Protein AF-A0A9E3MDW8-F1 (afdb_monomer)

Solvent-accessible surface area (backbone atoms only — not comparable to full-atom values): 8428 Å² total; per-residue (Å²): 136,90,84,88,84,80,91,78,89,76,86,85,79,84,83,86,77,74,83,77,72,79,84,74,78,89,75,88,66,97,65,83,72,80,70,81,47,73,42,76,69,58,91,88,53,79,83,81,76,75,51,63,42,99,88,71,46,83,45,76,89,56,77,42,64,51,92,64,84,76,84,48,74,66,58,49,51,51,50,52,50,54,53,51,52,51,51,49,36,50,75,70,58,76,53,53,67,69,59,51,53,53,51,50,52,51,52,55,50,46,69,68,45,49,64,60,56,53,52,56,62,73,76,107

Structure (mmCIF, N/CA/C/O backbone):
data_AF-A0A9E3MDW8-F1
#
_entry.id   AF-A0A9E3MDW8-F1
#
loop_
_atom_site.group_PDB
_atom_site.id
_atom_site.type_symbol
_atom_site.label_atom_id
_atom_site.label_alt_id
_atom_site.label_comp_id
_atom_site.label_asym_id
_atom_site.label_entity_id
_atom_site.label_seq_id
_atom_site.pdbx_PDB_ins_code
_atom_site.Cartn_x
_atom_site.Cartn_y
_atom_site.Cartn_z
_atom_site.occupancy
_atom_site.B_iso_or_equiv
_atom_site.auth_seq_id
_atom_site.auth_comp_id
_atom_site.auth_asym_id
_atom_site.auth_atom_id
_atom_site.pdbx_PDB_model_num
ATOM 1 N N . MET A 1 1 ? -27.485 33.682 40.763 1.00 37.66 1 MET A N 1
ATOM 2 C CA . MET A 1 1 ? -27.932 34.968 40.183 1.00 37.66 1 MET A CA 1
ATOM 3 C C . MET A 1 1 ? -27.678 34.932 38.689 1.00 37.66 1 MET A C 1
ATOM 5 O O . MET A 1 1 ? -26.649 34.433 38.262 1.00 37.66 1 MET A O 1
ATOM 9 N N . ARG A 1 2 ? -28.689 35.336 37.922 1.00 44.00 2 ARG A N 1
ATOM 10 C CA . ARG A 1 2 ? -28.784 35.230 36.465 1.00 44.00 2 ARG A CA 1
ATOM 11 C C . ARG A 1 2 ? -27.918 36.300 35.801 1.00 44.00 2 ARG A C 1
ATOM 13 O O . ARG A 1 2 ? -27.959 37.446 36.236 1.00 44.00 2 ARG A O 1
ATOM 20 N N . SER A 1 3 ? -27.274 35.976 34.686 1.00 41.16 3 SER A N 1
ATOM 21 C CA . SER A 1 3 ? -27.204 36.919 33.567 1.00 41.16 3 SER A CA 1
ATOM 22 C C . SER A 1 3 ? -26.976 36.193 32.252 1.00 41.16 3 SER A C 1
ATOM 24 O O . SER A 1 3 ? -25.974 35.524 32.034 1.00 41.16 3 SER A O 1
ATOM 26 N N . ALA A 1 4 ? -27.987 36.332 31.403 1.00 47.31 4 ALA A N 1
ATOM 27 C CA . ALA A 1 4 ? -28.033 35.921 30.020 1.00 47.31 4 ALA A CA 1
ATOM 28 C C . ALA A 1 4 ? -27.374 36.977 29.126 1.00 47.31 4 ALA A C 1
ATOM 30 O O . ALA A 1 4 ? -27.507 38.172 29.387 1.00 47.31 4 ALA A O 1
ATOM 31 N N . ARG A 1 5 ? -26.792 36.551 28.005 1.00 51.31 5 ARG A N 1
ATOM 32 C CA . ARG A 1 5 ? -26.776 37.318 26.748 1.00 51.31 5 ARG A CA 1
ATOM 33 C C . ARG A 1 5 ? -26.437 36.346 25.617 1.00 51.31 5 ARG A C 1
ATOM 35 O O . ARG A 1 5 ? -25.353 35.796 25.587 1.00 51.31 5 ARG A O 1
ATOM 42 N N . ARG A 1 6 ? -27.463 35.854 24.926 1.00 51.03 6 ARG A N 1
ATOM 43 C CA . ARG A 1 6 ? -28.088 36.402 23.706 1.00 51.03 6 ARG A CA 1
ATOM 44 C C . ARG A 1 6 ? -27.531 35.692 22.473 1.00 51.03 6 ARG A C 1
ATOM 46 O O . ARG A 1 6 ? -26.423 35.945 22.026 1.00 51.03 6 ARG A O 1
ATOM 53 N N . LEU A 1 7 ? -28.383 34.793 21.989 1.00 49.12 7 LEU A N 1
ATOM 54 C CA . LEU A 1 7 ? -28.495 34.290 20.630 1.00 49.12 7 LEU A CA 1
ATOM 55 C C . LEU A 1 7 ? -28.168 35.384 19.597 1.00 49.12 7 LEU A C 1
ATOM 57 O O . LEU A 1 7 ? -28.818 36.427 19.591 1.00 49.12 7 LEU A O 1
ATOM 61 N N . THR A 1 8 ? -27.253 35.089 18.680 1.00 52.44 8 THR A N 1
ATOM 62 C CA . THR A 1 8 ? -27.260 35.660 17.328 1.00 52.44 8 THR A CA 1
ATOM 63 C C . THR A 1 8 ? -26.799 34.574 16.372 1.00 52.44 8 THR A C 1
ATOM 65 O O . THR A 1 8 ? -25.614 34.376 16.131 1.00 52.44 8 THR A O 1
ATOM 68 N N . VAL A 1 9 ? -27.789 33.832 15.879 1.00 49.47 9 VAL A N 1
ATOM 69 C CA . VAL A 1 9 ? -27.735 33.158 14.587 1.00 49.47 9 VAL A CA 1
ATOM 70 C C . VAL A 1 9 ? -27.725 34.269 13.542 1.00 49.47 9 VAL A C 1
ATOM 72 O O . VAL A 1 9 ? -28.688 35.028 13.454 1.00 49.47 9 VAL A O 1
ATOM 75 N N . LEU A 1 10 ? -26.645 34.385 12.778 1.00 51.25 10 LEU A N 1
ATOM 76 C CA . LEU A 1 10 ? -26.637 35.151 11.538 1.00 51.25 10 LEU A CA 1
ATOM 77 C C . LEU A 1 10 ? -26.140 34.212 10.446 1.00 51.25 10 LEU A C 1
ATOM 79 O O . LEU A 1 10 ? -24.954 33.907 10.349 1.00 51.25 10 LEU A O 1
ATOM 83 N N . GLY A 1 11 ? -27.098 33.690 9.685 1.00 51.31 11 GLY A N 1
ATOM 84 C CA . GLY A 1 11 ? -26.817 32.987 8.450 1.00 51.31 11 GLY A CA 1
ATOM 85 C C . GLY A 1 11 ? -26.215 33.958 7.445 1.00 51.31 11 GLY A C 1
ATOM 86 O O . GLY A 1 11 ? -26.752 35.041 7.224 1.00 51.31 11 GLY A O 1
ATOM 87 N N . LEU A 1 12 ? -25.115 33.543 6.828 1.00 47.19 12 LEU A N 1
ATOM 88 C CA . LEU A 1 12 ? -24.630 34.136 5.595 1.00 47.19 12 LEU A CA 1
ATOM 89 C C . LEU A 1 12 ? -24.759 33.073 4.504 1.00 47.19 12 LEU A C 1
ATOM 91 O O . LEU A 1 12 ? -23.867 32.264 4.268 1.00 47.19 12 LEU A O 1
ATOM 95 N N . LEU A 1 13 ? -25.949 33.045 3.910 1.00 49.94 13 LEU A N 1
ATOM 96 C CA . LEU A 1 13 ? -26.218 32.419 2.624 1.00 49.94 13 LEU A CA 1
ATOM 97 C C . LEU A 1 13 ? -25.745 33.371 1.516 1.00 49.94 13 LEU A C 1
ATOM 99 O O . LEU A 1 13 ? -25.998 34.570 1.588 1.00 49.94 13 LEU A O 1
ATOM 103 N N . ALA A 1 14 ? -25.156 32.768 0.481 1.00 54.09 14 ALA A N 1
ATOM 104 C CA . ALA A 1 14 ? -24.880 33.300 -0.855 1.00 54.09 14 ALA A CA 1
ATOM 105 C C . ALA A 1 14 ? -23.666 34.230 -1.032 1.00 54.09 14 ALA A C 1
ATOM 107 O O . ALA A 1 14 ? -23.766 35.431 -0.828 1.00 54.09 14 ALA A O 1
ATOM 108 N N . VAL A 1 15 ?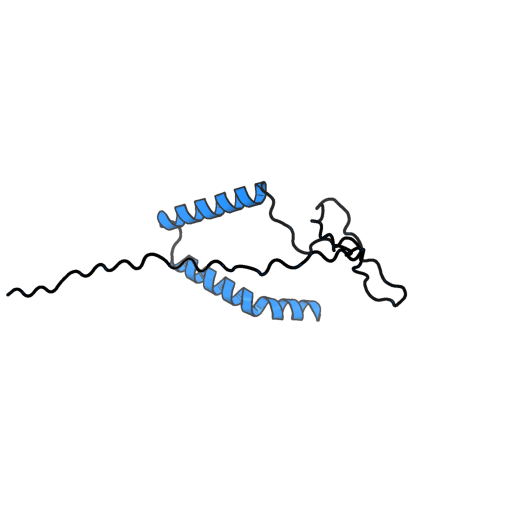 -22.589 33.675 -1.609 1.00 55.84 15 VAL A N 1
ATOM 109 C CA . VAL A 1 15 ? -22.096 34.109 -2.933 1.00 55.84 15 VAL A CA 1
ATOM 110 C C . VAL A 1 15 ? -21.574 32.872 -3.679 1.00 55.84 15 VAL A C 1
ATOM 112 O O . VAL A 1 15 ? -20.460 32.410 -3.451 1.00 55.84 15 VAL A O 1
ATOM 115 N N . LEU A 1 16 ? -22.394 32.315 -4.573 1.00 54.56 16 LEU A N 1
ATOM 116 C CA . LEU A 1 16 ? -21.922 31.442 -5.650 1.00 54.56 16 LEU A CA 1
ATOM 117 C C . LEU A 1 16 ? -21.210 32.343 -6.667 1.00 54.56 16 LEU A C 1
ATOM 119 O O . LEU A 1 16 ? -21.841 32.892 -7.567 1.00 54.56 16 LEU A O 1
ATOM 123 N N . ALA A 1 17 ? -19.906 32.546 -6.489 1.00 54.28 17 ALA A N 1
ATOM 124 C CA . ALA A 1 17 ? -19.065 33.134 -7.521 1.00 54.28 17 ALA A CA 1
ATOM 125 C C . ALA A 1 17 ? -18.869 32.073 -8.611 1.00 54.28 17 ALA A C 1
ATOM 127 O O . ALA A 1 17 ? -18.025 31.187 -8.498 1.00 54.28 17 ALA A O 1
ATOM 128 N N . GLY A 1 18 ? -19.718 32.124 -9.637 1.00 43.91 18 GLY A N 1
ATOM 129 C CA . GLY A 1 18 ? -19.515 31.362 -10.859 1.00 43.91 18 GLY A CA 1
ATOM 130 C C . GLY A 1 18 ? -18.216 31.812 -11.519 1.00 43.91 18 GLY A C 1
ATOM 131 O O . GLY A 1 18 ? -18.065 32.981 -11.869 1.00 43.91 18 GLY A O 1
ATOM 132 N N . CYS A 1 19 ? -17.278 30.885 -11.697 1.00 51.16 19 CYS A N 1
ATOM 133 C CA . CYS A 1 19 ? -16.163 31.058 -12.615 1.00 51.16 19 CYS A CA 1
ATOM 134 C C . CYS A 1 19 ? -16.737 31.124 -14.036 1.00 51.16 19 CYS A C 1
ATOM 136 O O . CYS A 1 19 ? -16.931 30.094 -14.677 1.00 51.16 19 CYS A O 1
ATOM 138 N N . THR A 1 20 ? -17.059 32.319 -14.530 1.00 62.22 20 THR A N 1
ATOM 139 C CA . THR A 1 20 ? -17.366 32.501 -15.950 1.00 62.22 20 THR A CA 1
ATOM 140 C C . THR A 1 20 ? -16.055 32.410 -16.720 1.00 62.22 20 THR A C 1
ATOM 142 O O . THR A 1 20 ? -15.280 33.366 -16.771 1.00 62.22 20 THR A O 1
ATOM 145 N N . THR A 1 21 ? -15.772 31.238 -17.277 1.00 63.12 21 THR A N 1
ATOM 146 C CA . THR A 1 21 ? -14.711 31.052 -18.268 1.00 63.12 21 THR A CA 1
ATOM 147 C C . THR A 1 21 ? -15.034 31.939 -19.475 1.00 63.12 21 THR A C 1
ATOM 149 O O . THR A 1 21 ? -16.172 31.890 -19.951 1.00 63.12 21 THR A O 1
ATOM 152 N N . PRO A 1 22 ? -14.106 32.764 -19.993 1.00 54.31 22 PRO A N 1
ATOM 153 C CA . PRO A 1 22 ? -14.343 33.421 -21.268 1.00 54.31 22 PRO A CA 1
ATOM 154 C C . PRO A 1 22 ? -14.508 32.340 -22.341 1.00 54.31 22 PRO A C 1
ATOM 156 O O . PRO A 1 22 ? -13.661 31.457 -22.479 1.00 54.31 22 PRO A O 1
ATOM 159 N N . ALA A 1 23 ? -15.622 32.399 -23.070 1.00 57.03 23 ALA A N 1
ATOM 160 C CA . ALA A 1 23 ? -15.850 31.578 -24.246 1.00 57.03 23 ALA A CA 1
ATOM 161 C C . ALA A 1 23 ? -14.762 31.909 -25.276 1.00 57.03 23 ALA A C 1
ATOM 163 O O . ALA A 1 23 ? -14.766 32.981 -25.883 1.00 57.03 23 ALA A O 1
ATOM 164 N N . GLY A 1 24 ? -13.788 31.011 -25.411 1.00 46.66 24 GLY A N 1
ATOM 165 C CA . GLY A 1 24 ? -12.771 31.086 -26.446 1.00 46.66 24 GLY A CA 1
ATOM 166 C C . GLY A 1 24 ? -13.412 30.852 -27.809 1.00 46.66 24 GLY A C 1
ATOM 167 O O . GLY A 1 24 ? -14.046 29.823 -28.031 1.00 46.66 24 GLY A O 1
ATOM 168 N N . THR A 1 25 ? -13.248 31.824 -28.705 1.00 44.22 25 THR A N 1
ATOM 169 C CA . THR A 1 25 ? -13.530 31.713 -30.137 1.00 44.22 25 THR A CA 1
ATOM 170 C C . THR A 1 25 ? -12.923 30.432 -30.708 1.00 44.22 25 THR A C 1
ATOM 172 O O . THR A 1 25 ? -11.727 30.176 -30.568 1.00 44.22 25 THR A O 1
ATOM 175 N N . THR A 1 26 ? -13.760 29.657 -31.391 1.00 52.66 26 THR A N 1
ATOM 176 C CA . THR A 1 26 ? -13.384 28.539 -32.251 1.00 52.66 26 THR A CA 1
ATOM 177 C C . THR A 1 26 ? -12.541 29.042 -33.422 1.00 52.66 26 THR A C 1
ATOM 179 O O . THR A 1 26 ? -13.056 29.582 -34.398 1.00 52.66 26 THR A O 1
ATOM 182 N N . ALA A 1 27 ? -11.228 28.848 -33.330 1.00 48.50 27 ALA A N 1
ATOM 183 C CA . ALA A 1 27 ? -10.346 28.799 -34.487 1.00 48.50 27 ALA A CA 1
ATOM 184 C C . ALA A 1 27 ? -9.944 27.336 -34.694 1.00 48.50 27 ALA A C 1
ATOM 186 O O . ALA A 1 27 ? -9.060 26.814 -34.016 1.00 48.50 27 ALA A O 1
ATOM 187 N N . GLU A 1 28 ? -10.649 26.666 -35.603 1.00 48.53 28 GLU A N 1
ATOM 188 C CA . GLU A 1 28 ? -10.300 25.327 -36.059 1.00 48.53 28 GLU A CA 1
ATOM 189 C C . GLU A 1 28 ? -9.065 25.418 -36.959 1.00 48.53 28 GLU A C 1
ATOM 191 O O . GLU A 1 28 ? -9.135 25.819 -38.120 1.00 48.53 28 GLU A O 1
ATOM 196 N N . ALA A 1 29 ? -7.910 25.081 -36.390 1.00 46.53 29 ALA A N 1
ATOM 197 C CA . ALA A 1 29 ? -6.739 24.686 -37.154 1.00 46.53 29 ALA A CA 1
ATOM 198 C C . ALA A 1 29 ? -6.799 23.160 -37.336 1.00 46.53 29 ALA A C 1
ATOM 200 O O . ALA A 1 29 ? -6.968 22.458 -36.335 1.00 46.53 29 ALA A O 1
ATOM 201 N N . PRO A 1 30 ? -6.610 22.604 -38.549 1.00 53.12 30 PRO A N 1
ATOM 202 C CA . PRO A 1 30 ? -6.464 21.166 -38.726 1.00 53.12 30 PRO A CA 1
ATOM 203 C C . PRO A 1 30 ? -5.046 20.763 -38.302 1.00 53.12 30 PRO A C 1
ATOM 205 O O . PRO A 1 30 ? -4.196 20.405 -39.113 1.00 53.12 30 PRO A O 1
ATOM 208 N N . GLY A 1 31 ? -4.770 20.866 -37.007 1.00 49.75 31 GLY A N 1
ATOM 209 C CA . GLY A 1 31 ? -3.673 20.173 -36.362 1.00 49.75 31 GLY A CA 1
ATOM 210 C C . GLY A 1 31 ? -4.272 18.929 -35.745 1.00 49.75 31 GLY A C 1
ATOM 211 O O . GLY A 1 31 ? -4.986 19.026 -34.753 1.00 49.75 31 GLY A O 1
ATOM 212 N N . ARG A 1 32 ? -4.021 17.763 -36.342 1.00 51.78 32 ARG A N 1
ATOM 213 C CA . ARG A 1 32 ? -4.327 16.475 -35.721 1.00 51.78 32 ARG A CA 1
ATOM 214 C C . ARG A 1 32 ? -3.536 16.430 -34.415 1.00 51.78 32 ARG A C 1
ATOM 216 O O . ARG A 1 32 ? -2.355 16.097 -34.422 1.00 51.78 32 ARG A O 1
ATOM 223 N N . THR A 1 33 ? -4.152 16.840 -33.311 1.00 49.59 33 THR A N 1
ATOM 224 C CA . THR A 1 33 ? -3.628 16.575 -31.978 1.00 49.59 33 THR A CA 1
ATOM 225 C C . THR A 1 33 ? -3.537 15.065 -31.897 1.00 49.59 33 THR A C 1
ATOM 227 O O . THR A 1 33 ? -4.567 14.391 -31.909 1.00 49.59 33 THR A O 1
ATOM 230 N N . ALA A 1 34 ? -2.320 14.527 -31.916 1.00 60.62 34 ALA A N 1
ATOM 231 C CA . ALA A 1 34 ? -2.086 13.156 -31.510 1.00 60.62 34 ALA A CA 1
ATOM 232 C C . ALA A 1 34 ? -2.527 13.086 -30.044 1.00 60.62 34 ALA A C 1
ATOM 234 O O . ALA A 1 34 ? -1.791 13.472 -29.140 1.00 60.62 34 ALA A O 1
ATOM 235 N N . SER A 1 35 ? -3.795 12.748 -29.820 1.00 60.59 35 SER A N 1
ATOM 236 C CA . SER A 1 35 ? -4.311 12.471 -28.493 1.00 60.59 35 SER A CA 1
ATOM 237 C C . SER A 1 35 ? -3.559 11.239 -28.022 1.00 60.59 35 SER A C 1
ATOM 239 O O . SER A 1 35 ? -3.723 10.170 -28.609 1.00 60.59 35 SER A O 1
ATOM 241 N N . LEU A 1 36 ? -2.684 11.420 -27.035 1.00 63.31 36 LEU A N 1
ATOM 242 C CA . LEU A 1 36 ? -2.009 10.316 -26.373 1.00 63.31 36 LEU A CA 1
ATOM 243 C C . LEU A 1 36 ? -3.103 9.424 -25.776 1.00 63.31 36 LEU A C 1
ATOM 245 O O . LEU A 1 36 ? -3.769 9.821 -24.819 1.00 63.31 36 LEU A O 1
ATOM 249 N N . ASP A 1 37 ? -3.342 8.272 -26.393 1.00 65.94 37 ASP A N 1
ATOM 250 C CA . ASP A 1 37 ? -4.293 7.293 -25.885 1.00 65.94 37 ASP A CA 1
ATOM 251 C C . ASP A 1 37 ? -3.570 6.442 -24.842 1.00 65.94 37 ASP A C 1
ATOM 253 O O . ASP A 1 37 ? -2.564 5.790 -25.141 1.00 65.94 37 ASP A O 1
ATOM 257 N N . VAL A 1 38 ? -4.036 6.534 -23.598 1.00 68.00 38 VAL A N 1
ATOM 258 C CA . VAL A 1 38 ? -3.493 5.767 -22.479 1.00 68.00 38 VAL A CA 1
ATOM 259 C C . VAL A 1 38 ? -4.477 4.656 -22.167 1.00 68.00 38 VAL A C 1
ATOM 261 O O . VAL A 1 38 ? -5.530 4.892 -21.574 1.00 68.00 38 VAL A O 1
ATOM 264 N N . THR A 1 39 ? -4.122 3.440 -22.556 1.00 71.88 39 THR A N 1
ATOM 265 C CA . THR A 1 39 ? -4.961 2.260 -22.365 1.00 71.88 39 THR A CA 1
ATOM 266 C C . THR A 1 39 ? -4.552 1.509 -21.100 1.00 71.88 39 THR A C 1
ATOM 268 O O . THR A 1 39 ? -3.394 1.530 -20.673 1.00 71.88 39 THR A O 1
ATOM 271 N N . VAL A 1 40 ? -5.509 0.832 -20.469 1.00 70.81 40 VAL A N 1
ATOM 272 C CA . VAL A 1 40 ? -5.220 -0.101 -19.372 1.00 70.81 40 VAL A CA 1
ATOM 273 C C . VAL A 1 40 ? -4.726 -1.411 -19.983 1.00 70.81 40 VAL A C 1
ATOM 275 O O . VAL A 1 40 ? -5.307 -1.878 -20.961 1.00 70.81 40 VAL A O 1
ATOM 278 N N . ALA A 1 41 ? -3.645 -1.975 -19.437 1.00 67.31 41 ALA A N 1
ATOM 279 C CA . ALA A 1 41 ? -3.122 -3.262 -19.887 1.00 67.31 41 ALA A CA 1
ATOM 280 C C . ALA A 1 41 ? -4.171 -4.353 -19.662 1.00 67.31 41 ALA A C 1
ATOM 282 O O . ALA A 1 41 ? -4.716 -4.456 -18.561 1.00 67.31 41 ALA A O 1
ATOM 283 N N . ASP A 1 42 ? -4.406 -5.187 -20.668 1.00 67.38 42 ASP A N 1
ATOM 284 C CA . ASP A 1 42 ? -5.023 -6.489 -20.437 1.00 67.38 42 ASP A CA 1
ATOM 285 C C . ASP A 1 42 ? -4.011 -7.353 -19.656 1.00 67.38 42 ASP A C 1
ATOM 287 O O . ASP A 1 42 ? -2.874 -7.498 -20.119 1.00 67.38 42 ASP A O 1
ATOM 291 N N . PRO A 1 43 ? -4.362 -7.877 -18.465 1.00 63.09 43 PRO A N 1
ATOM 292 C CA . PRO A 1 43 ? -3.445 -8.660 -17.637 1.00 63.09 43 PRO A CA 1
ATOM 293 C C . PRO A 1 43 ? -2.957 -9.955 -18.304 1.00 63.09 43 PRO A C 1
ATOM 295 O O . PRO A 1 43 ? -1.902 -10.458 -17.915 1.00 63.09 43 PRO A O 1
ATOM 298 N N . ASP A 1 44 ? -3.684 -10.473 -19.297 1.00 67.19 44 ASP A N 1
ATOM 299 C CA . ASP A 1 44 ? -3.320 -11.690 -20.031 1.00 67.19 44 ASP A CA 1
ATOM 300 C C . ASP A 1 44 ? -2.578 -11.391 -21.349 1.00 67.19 44 ASP A C 1
ATOM 302 O O . ASP A 1 44 ? -2.064 -12.303 -22.007 1.00 67.19 44 ASP A O 1
ATOM 306 N N . ALA A 1 45 ? -2.486 -10.116 -21.746 1.00 63.69 45 ALA A N 1
ATOM 307 C CA . ALA A 1 45 ? -1.759 -9.702 -22.939 1.00 63.69 45 ALA A CA 1
ATOM 308 C C . ALA A 1 45 ? -0.256 -9.519 -22.650 1.00 63.69 45 ALA A C 1
ATOM 310 O O . ALA A 1 45 ? 0.127 -9.012 -21.591 1.00 63.69 45 ALA A O 1
ATOM 311 N N . PRO A 1 46 ? 0.633 -9.887 -23.594 1.00 61.97 46 PRO A N 1
ATOM 312 C CA . PRO A 1 46 ? 2.061 -9.648 -23.431 1.00 61.97 46 PRO A CA 1
ATOM 313 C C . PRO A 1 46 ? 2.338 -8.145 -23.325 1.00 61.97 46 PRO A C 1
ATOM 315 O O . PRO A 1 46 ? 1.776 -7.347 -24.078 1.00 61.97 46 PRO A O 1
ATOM 318 N N . ALA A 1 47 ? 3.229 -7.765 -22.404 1.00 63.25 47 ALA A N 1
ATOM 319 C CA . ALA A 1 47 ? 3.640 -6.377 -22.232 1.00 63.25 47 ALA A CA 1
ATOM 320 C C . ALA A 1 47 ? 4.157 -5.813 -23.565 1.00 63.25 47 ALA A C 1
ATOM 322 O O . ALA A 1 47 ? 5.105 -6.343 -24.145 1.00 63.25 47 ALA A O 1
ATOM 323 N N . ALA A 1 48 ? 3.521 -4.748 -24.055 1.00 63.84 48 ALA A N 1
ATOM 324 C CA . ALA A 1 48 ? 3.945 -4.087 -25.279 1.00 63.84 48 ALA A CA 1
ATOM 325 C C . ALA A 1 48 ? 5.296 -3.393 -25.047 1.00 63.84 48 ALA A C 1
ATOM 327 O O . ALA A 1 48 ? 5.425 -2.533 -24.173 1.00 63.84 48 ALA A O 1
ATOM 328 N N . GLU A 1 49 ? 6.314 -3.776 -25.818 1.00 67.19 49 GLU A N 1
ATOM 329 C CA . GLU A 1 49 ? 7.620 -3.122 -25.775 1.00 67.19 49 GLU A CA 1
ATOM 330 C C . GLU A 1 49 ? 7.525 -1.708 -26.364 1.00 67.19 49 GLU A C 1
ATOM 332 O O . GLU A 1 49 ? 6.917 -1.497 -27.415 1.00 67.19 49 GLU A O 1
ATOM 337 N N . LEU A 1 50 ? 8.140 -0.728 -25.691 1.00 72.38 50 LEU A N 1
ATOM 338 C CA . LEU A 1 50 ? 8.228 0.638 -26.207 1.00 72.38 50 LEU A CA 1
ATOM 339 C C . LEU A 1 50 ? 9.039 0.635 -27.508 1.00 72.38 50 LEU A C 1
ATOM 341 O O . LEU A 1 50 ? 10.189 0.182 -27.527 1.00 72.38 50 LEU A O 1
ATOM 345 N N . SER A 1 51 ? 8.460 1.172 -28.586 1.00 77.31 51 SER A N 1
ATOM 346 C CA . SER A 1 51 ? 9.199 1.408 -29.824 1.00 77.31 51 SER A CA 1
ATOM 347 C C . SER A 1 51 ? 10.352 2.381 -29.564 1.00 77.31 51 SER A C 1
ATOM 349 O O . SER A 1 51 ? 10.345 3.161 -28.610 1.00 77.31 51 SER A O 1
ATOM 351 N N . ARG A 1 52 ? 11.397 2.313 -30.389 1.00 82.62 52 ARG A N 1
ATOM 352 C CA . ARG A 1 52 ? 12.584 3.164 -30.263 1.00 82.62 52 ARG A CA 1
ATOM 353 C C . ARG A 1 52 ? 12.726 4.004 -31.526 1.00 82.62 52 ARG A C 1
ATOM 355 O O . ARG A 1 52 ? 12.576 3.476 -32.628 1.00 82.62 52 ARG A O 1
ATOM 362 N N . SER A 1 53 ? 13.003 5.295 -31.367 1.00 81.25 53 SER A N 1
ATOM 363 C CA . SER A 1 53 ? 13.252 6.181 -32.502 1.00 81.25 53 SER A CA 1
ATOM 364 C C . SER A 1 53 ? 14.572 5.808 -33.202 1.00 81.25 53 SER A C 1
ATOM 366 O O . SER A 1 53 ? 15.420 5.137 -32.600 1.00 81.25 53 SER A O 1
ATOM 368 N N . PRO A 1 54 ? 14.798 6.261 -34.451 1.00 84.00 54 PRO A N 1
ATOM 369 C CA . PRO A 1 54 ? 16.078 6.081 -35.145 1.00 84.00 54 PRO A CA 1
ATOM 370 C C . PRO A 1 54 ? 17.287 6.609 -34.355 1.00 84.00 54 PRO A C 1
ATOM 372 O O . PRO A 1 54 ? 18.393 6.101 -34.512 1.00 84.00 54 PRO A O 1
ATOM 375 N N . ASP A 1 55 ? 17.059 7.580 -33.466 1.00 85.38 55 ASP A N 1
ATOM 376 C CA . ASP A 1 55 ? 18.077 8.200 -32.612 1.00 85.38 55 ASP A CA 1
ATOM 377 C C . ASP A 1 55 ? 18.355 7.397 -31.324 1.00 85.38 55 ASP A C 1
ATOM 379 O O . ASP A 1 55 ? 19.154 7.810 -30.485 1.00 85.38 55 ASP A O 1
ATOM 383 N N . GLY A 1 56 ? 17.696 6.250 -31.134 1.00 87.19 56 GLY A N 1
ATOM 384 C CA . GLY A 1 56 ? 17.941 5.328 -30.021 1.00 87.19 56 GLY A CA 1
ATOM 385 C C . GLY A 1 56 ? 17.159 5.619 -28.733 1.00 87.19 56 GLY A C 1
ATOM 386 O O . GLY A 1 56 ? 17.230 4.829 -27.784 1.00 87.19 56 GLY A O 1
ATOM 387 N N . TYR A 1 57 ? 16.379 6.700 -28.692 1.00 85.88 57 TYR A N 1
ATOM 388 C CA . TYR A 1 57 ? 15.539 7.056 -27.545 1.00 85.88 57 TYR A CA 1
ATOM 389 C C . TYR A 1 57 ? 14.180 6.335 -27.581 1.00 85.88 57 TYR A C 1
ATOM 391 O O . TYR A 1 57 ? 13.698 6.002 -28.666 1.00 85.88 57 TYR A O 1
ATOM 399 N N . PRO A 1 58 ? 13.546 6.075 -26.419 1.00 81.38 58 PRO A N 1
ATOM 400 C CA . PRO A 1 58 ? 12.196 5.519 -26.374 1.00 81.38 58 PRO A CA 1
ATOM 401 C C . PRO A 1 58 ? 11.207 6.448 -27.084 1.00 81.38 58 PRO A C 1
ATOM 403 O O . PRO A 1 58 ? 11.233 7.663 -26.879 1.00 81.38 58 PRO A O 1
ATOM 406 N N . ASP A 1 59 ? 10.349 5.870 -27.911 1.00 82.19 59 ASP A N 1
ATOM 407 C CA . ASP A 1 59 ? 9.296 6.561 -28.641 1.00 82.19 59 ASP A CA 1
ATOM 408 C C . ASP A 1 59 ? 7.960 6.412 -27.895 1.00 82.19 59 ASP A C 1
ATOM 410 O O . ASP A 1 59 ? 7.538 5.311 -27.547 1.00 82.19 59 ASP A O 1
ATOM 414 N N . PHE A 1 60 ? 7.310 7.546 -27.628 1.00 80.19 60 PHE A N 1
ATOM 415 C CA . PHE A 1 60 ? 6.047 7.643 -26.885 1.00 80.19 60 PHE A CA 1
ATOM 416 C C . PHE A 1 60 ? 4.882 8.116 -27.760 1.00 80.19 60 PHE A C 1
ATOM 418 O O . PHE A 1 60 ? 3.827 8.483 -27.246 1.00 80.19 60 PHE A O 1
ATOM 425 N N . SER A 1 61 ? 5.080 8.172 -29.078 1.00 77.88 61 SER A N 1
ATOM 426 C CA . SER A 1 61 ? 4.056 8.638 -30.016 1.00 77.88 61 SER A CA 1
ATOM 427 C C . SER A 1 61 ? 2.911 7.635 -30.232 1.00 77.88 61 SER A C 1
ATOM 429 O O . SER A 1 61 ? 1.870 8.012 -30.771 1.00 77.88 61 SER A O 1
ATOM 431 N N . GLY A 1 62 ? 3.084 6.378 -29.805 1.00 74.06 62 GLY A N 1
ATOM 432 C CA . GLY A 1 62 ? 2.063 5.326 -29.832 1.00 74.06 62 GLY A CA 1
ATOM 433 C C . GLY A 1 62 ? 1.165 5.284 -28.588 1.00 74.06 62 GLY A C 1
ATOM 434 O O . GLY A 1 62 ? 1.333 6.058 -27.648 1.00 74.06 62 GLY A O 1
ATOM 435 N N . SER A 1 63 ? 0.207 4.350 -28.572 1.00 70.38 63 SER A N 1
ATOM 436 C CA . SER A 1 63 ? -0.636 4.087 -27.398 1.00 70.38 63 SER A CA 1
ATOM 437 C C . SER A 1 63 ? 0.230 3.641 -26.221 1.00 70.38 63 SER A C 1
ATOM 439 O O . SER A 1 63 ? 0.937 2.633 -26.317 1.00 70.38 63 SER A O 1
ATOM 441 N N . LEU A 1 64 ? 0.175 4.374 -25.111 1.00 74.00 64 LEU A N 1
ATOM 442 C CA . LEU A 1 64 ? 0.912 4.019 -23.903 1.00 74.00 64 LEU A CA 1
ATOM 443 C C . LEU A 1 64 ? 0.025 3.182 -22.998 1.00 74.00 64 LEU A C 1
ATOM 445 O O . LEU A 1 64 ? -1.142 3.492 -22.782 1.00 74.00 64 LEU A O 1
ATOM 449 N N . THR A 1 65 ? 0.596 2.134 -22.422 1.00 73.31 65 THR A N 1
ATOM 450 C CA . THR A 1 65 ? -0.106 1.355 -21.407 1.00 73.31 65 THR A CA 1
ATOM 451 C C . THR A 1 65 ? 0.164 1.961 -20.033 1.00 73.31 65 THR A C 1
ATOM 453 O O . THR A 1 65 ? 1.313 2.267 -19.703 1.00 73.31 65 THR A O 1
ATOM 456 N N . ALA A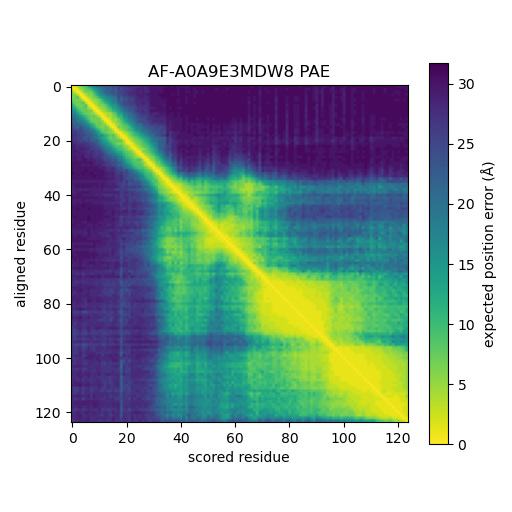 1 66 ? -0.880 2.172 -19.230 1.00 70.62 66 ALA A N 1
ATOM 457 C CA . ALA A 1 66 ? -0.718 2.712 -17.884 1.00 70.62 66 ALA A CA 1
ATOM 458 C C . ALA A 1 66 ? 0.162 1.785 -17.026 1.00 70.62 66 ALA A C 1
ATOM 460 O O . ALA A 1 66 ? -0.096 0.590 -16.923 1.00 70.62 66 ALA A O 1
ATOM 461 N N . ALA A 1 67 ? 1.170 2.354 -16.359 1.00 65.81 67 ALA A N 1
ATOM 462 C CA . ALA A 1 67 ? 2.040 1.607 -15.446 1.00 65.81 67 ALA A CA 1
ATOM 463 C C . ALA A 1 67 ? 1.312 1.124 -14.176 1.00 65.81 67 ALA A C 1
ATOM 465 O O . ALA A 1 67 ? 1.785 0.217 -13.497 1.00 65.81 67 ALA A O 1
ATOM 466 N N . ASN A 1 68 ? 0.167 1.732 -13.850 1.00 65.50 68 ASN A N 1
ATOM 467 C CA . ASN A 1 68 ? -0.636 1.361 -12.694 1.00 65.50 68 ASN A CA 1
ATOM 468 C C . ASN A 1 68 ? -1.774 0.434 -13.122 1.00 65.50 68 ASN A C 1
ATOM 470 O O . ASN A 1 68 ? -2.550 0.770 -14.019 1.00 65.50 68 ASN A O 1
ATOM 474 N N . VAL A 1 69 ? -1.914 -0.687 -12.417 1.00 73.81 69 VAL A N 1
ATOM 475 C CA . VAL A 1 69 ? -3.092 -1.554 -12.513 1.00 73.81 69 VAL A CA 1
ATOM 476 C C . VAL A 1 69 ? -4.295 -0.793 -11.955 1.00 73.81 69 VAL A C 1
ATOM 478 O O . VAL A 1 69 ? -4.234 -0.252 -10.847 1.00 73.81 69 VAL A O 1
ATOM 481 N N . GLN A 1 70 ? -5.380 -0.714 -12.726 1.00 75.62 70 GLN A N 1
ATOM 482 C CA . GLN A 1 70 ? -6.639 -0.172 -12.221 1.00 75.62 70 GLN A CA 1
ATOM 483 C C . GLN A 1 70 ? -7.381 -1.253 -11.437 1.00 75.62 70 GLN A C 1
ATOM 485 O O . GLN A 1 70 ? -7.486 -2.388 -11.893 1.00 75.62 70 GLN A O 1
ATOM 490 N N . MET A 1 71 ? -7.890 -0.893 -10.257 1.00 84.12 71 MET A N 1
ATOM 491 C CA . MET A 1 71 ? -8.666 -1.802 -9.414 1.00 84.12 71 MET A CA 1
ATOM 492 C C . MET A 1 71 ? -9.960 -2.193 -10.133 1.00 84.12 71 MET A C 1
ATOM 494 O O . MET A 1 71 ? -10.747 -1.320 -10.508 1.00 84.12 71 MET A O 1
ATOM 498 N N . GLY A 1 72 ? -10.174 -3.496 -10.315 1.00 86.00 72 GLY A N 1
ATOM 499 C CA . GLY A 1 72 ? -11.404 -4.032 -10.898 1.00 86.00 72 GLY A CA 1
ATOM 500 C C . GLY A 1 72 ? -12.603 -3.897 -9.954 1.00 86.00 72 GLY A C 1
ATOM 501 O O . GLY A 1 72 ? -12.448 -3.674 -8.752 1.00 86.00 72 GLY A O 1
ATOM 502 N N . ASN A 1 73 ? -13.818 -4.065 -10.481 1.00 86.12 73 ASN A N 1
ATOM 503 C CA . ASN A 1 73 ? -15.048 -3.956 -9.687 1.00 86.12 73 ASN A CA 1
ATOM 504 C C . ASN A 1 73 ? -15.120 -5.029 -8.588 1.00 86.12 73 ASN A C 1
ATOM 506 O O . ASN A 1 73 ? -15.543 -4.754 -7.464 1.00 86.12 73 ASN A O 1
ATOM 510 N N . GLU A 1 74 ? -14.683 -6.245 -8.903 1.00 87.50 74 GLU A N 1
ATOM 511 C CA . GLU A 1 74 ? -14.647 -7.388 -7.993 1.00 87.50 74 GLU A CA 1
ATOM 512 C C . GLU A 1 74 ? -13.644 -7.141 -6.861 1.00 87.50 74 GLU A C 1
ATOM 514 O O . GLU A 1 74 ? -13.966 -7.301 -5.684 1.00 87.50 74 GLU A O 1
ATOM 519 N N . GLU A 1 75 ? -12.451 -6.660 -7.209 1.00 88.25 75 GLU A N 1
ATOM 520 C CA . GLU A 1 75 ? -11.407 -6.318 -6.244 1.00 88.25 75 GLU A CA 1
ATOM 521 C C . GLU A 1 75 ? -11.837 -5.152 -5.338 1.00 88.25 75 GLU A C 1
ATOM 523 O O . GLU A 1 75 ? -11.635 -5.191 -4.119 1.00 88.25 75 GLU A O 1
ATOM 528 N N . ALA A 1 76 ? -12.511 -4.145 -5.900 1.00 90.19 76 ALA A N 1
ATOM 529 C CA . ALA A 1 76 ? -13.089 -3.047 -5.134 1.00 90.19 76 ALA A CA 1
ATOM 530 C C . ALA A 1 76 ? -14.165 -3.538 -4.150 1.00 90.19 76 ALA A C 1
ATOM 532 O O . ALA A 1 76 ? -14.180 -3.116 -2.988 1.00 90.19 76 ALA A O 1
ATOM 533 N N . ALA A 1 77 ? -15.031 -4.464 -4.576 1.00 94.12 77 ALA A N 1
ATOM 534 C CA . ALA A 1 77 ? -16.048 -5.066 -3.718 1.00 94.12 77 ALA A CA 1
ATOM 535 C C . ALA A 1 77 ? -15.421 -5.884 -2.576 1.00 94.12 77 ALA A C 1
ATOM 537 O O . ALA A 1 77 ? -15.845 -5.769 -1.419 1.00 94.12 77 ALA A O 1
ATOM 538 N N . GLU A 1 78 ? -14.369 -6.654 -2.859 1.00 94.62 78 GLU A N 1
ATOM 539 C CA . GLU A 1 78 ? -13.611 -7.353 -1.822 1.00 94.62 78 GLU A CA 1
ATOM 540 C C . GLU A 1 78 ? -12.974 -6.388 -0.821 1.00 94.62 78 GLU A C 1
ATOM 542 O O . GLU A 1 78 ? -13.048 -6.607 0.395 1.00 94.62 78 GLU A O 1
ATOM 547 N N . LEU A 1 79 ? -12.339 -5.321 -1.310 1.00 93.94 79 LEU A N 1
ATOM 548 C CA . LEU A 1 79 ? -11.702 -4.320 -0.463 1.00 93.94 79 LEU A CA 1
ATOM 549 C C . LEU A 1 79 ? -12.733 -3.627 0.434 1.00 93.94 79 LEU A C 1
ATOM 551 O O . LEU A 1 79 ? -12.509 -3.486 1.640 1.00 93.94 79 LEU A O 1
ATOM 555 N N . GLN A 1 80 ? -13.895 -3.274 -0.114 1.00 94.31 80 GLN A N 1
ATOM 556 C CA . GLN A 1 80 ? -15.015 -2.737 0.654 1.00 94.31 80 GLN A CA 1
ATOM 557 C C . GLN A 1 80 ? -15.467 -3.710 1.753 1.00 94.31 80 GLN A C 1
ATOM 559 O O . GLN A 1 80 ? -15.705 -3.287 2.892 1.00 94.31 80 GLN A O 1
ATOM 564 N N . GLY A 1 81 ? -15.556 -5.007 1.444 1.00 96.50 81 GLY A N 1
ATOM 565 C CA . GLY A 1 81 ? -15.890 -6.048 2.417 1.00 96.50 81 GLY A CA 1
ATOM 566 C C . GLY A 1 81 ? -14.870 -6.121 3.556 1.00 96.50 81 GLY A C 1
ATOM 567 O O . GLY A 1 81 ? -15.244 -6.069 4.733 1.00 96.50 81 GLY A O 1
ATOM 568 N N . LYS A 1 82 ? -13.576 -6.143 3.216 1.00 93.31 82 LYS A N 1
ATOM 569 C CA . LYS A 1 82 ? -12.459 -6.158 4.178 1.00 93.31 82 LYS A CA 1
ATOM 570 C C . LYS A 1 82 ? -12.496 -4.935 5.104 1.00 93.31 82 LYS A C 1
ATOM 572 O O . LYS A 1 82 ? -12.401 -5.079 6.325 1.00 93.31 82 LYS A O 1
ATOM 577 N N . LEU A 1 83 ? -12.692 -3.736 4.551 1.00 94.56 83 LEU A N 1
ATOM 578 C CA . LEU A 1 83 ? -12.769 -2.490 5.326 1.00 94.56 83 LEU A CA 1
ATOM 579 C C . LEU A 1 83 ? -14.004 -2.442 6.236 1.00 94.56 83 LEU A C 1
ATOM 581 O O . LEU A 1 83 ? -13.904 -2.018 7.390 1.00 94.56 83 LEU A O 1
ATOM 585 N N . SER A 1 84 ? -15.151 -2.920 5.751 1.00 93.88 84 SER A N 1
ATOM 586 C CA . SER A 1 84 ? -16.390 -2.983 6.537 1.00 93.88 84 SER A CA 1
ATOM 587 C C . SER A 1 84 ? -16.260 -3.942 7.722 1.00 93.88 84 SER A C 1
ATOM 589 O O . SER A 1 84 ? -16.615 -3.587 8.850 1.00 93.88 84 SER A O 1
ATOM 591 N N . ALA A 1 85 ? -15.680 -5.125 7.494 1.00 92.38 85 ALA A N 1
ATOM 592 C CA . ALA A 1 85 ? -15.392 -6.098 8.545 1.00 92.38 85 ALA A CA 1
ATOM 593 C C . ALA A 1 85 ? -14.416 -5.537 9.591 1.00 92.38 85 ALA A C 1
ATOM 595 O O . ALA A 1 85 ? -14.645 -5.677 10.794 1.00 92.38 85 ALA A O 1
ATOM 596 N N . LEU A 1 86 ? -13.367 -4.834 9.154 1.00 89.38 86 LEU A N 1
ATOM 597 C CA . LEU A 1 86 ? -12.410 -4.188 10.054 1.00 89.38 86 LEU A CA 1
ATOM 598 C C . LEU A 1 86 ? -13.063 -3.079 10.894 1.00 89.38 86 LEU A C 1
ATOM 600 O O . LEU A 1 86 ? -12.794 -2.964 12.092 1.00 89.38 86 LEU A O 1
ATOM 604 N N . GLY A 1 87 ? -13.957 -2.289 10.295 1.00 88.19 87 GLY A N 1
ATOM 605 C CA . GLY A 1 87 ? -14.757 -1.295 11.010 1.00 88.19 87 GLY A CA 1
ATOM 606 C C . GLY A 1 87 ? -15.663 -1.923 12.073 1.00 88.19 87 GLY A C 1
ATOM 607 O O . GLY A 1 87 ? -15.728 -1.420 13.197 1.00 88.19 87 GLY A O 1
ATOM 608 N N . ALA A 1 88 ? -16.319 -3.041 11.751 1.00 90.25 88 ALA A N 1
ATOM 609 C CA . ALA A 1 88 ? -17.136 -3.794 12.701 1.00 90.25 88 ALA A CA 1
ATOM 610 C C . ALA A 1 88 ? -16.293 -4.371 13.851 1.00 90.25 88 ALA A C 1
ATOM 612 O O . ALA A 1 88 ? -16.651 -4.191 15.013 1.00 90.25 88 ALA A O 1
ATOM 613 N N . ALA A 1 89 ? -15.140 -4.970 13.545 1.00 87.12 89 ALA A N 1
ATOM 614 C CA . ALA A 1 89 ? -14.204 -5.506 14.533 1.00 87.12 89 ALA A CA 1
ATOM 615 C C . ALA A 1 89 ? -13.674 -4.420 15.492 1.00 87.12 89 ALA A C 1
ATOM 617 O O . ALA A 1 89 ? -13.628 -4.621 16.707 1.00 87.12 89 ALA A O 1
ATOM 618 N N . ARG A 1 90 ? -13.347 -3.223 14.977 1.00 85.75 90 ARG A N 1
ATOM 619 C CA . ARG A 1 90 ? -12.989 -2.072 15.827 1.00 85.75 90 ARG A CA 1
ATOM 620 C C . ARG A 1 90 ? -14.137 -1.649 16.738 1.00 85.75 90 ARG A C 1
ATOM 622 O O . ARG A 1 90 ? -13.915 -1.457 17.928 1.00 85.75 90 ARG A O 1
ATOM 629 N N . LYS A 1 91 ? -15.358 -1.518 16.204 1.00 85.38 91 LYS A N 1
ATOM 630 C CA . LYS A 1 91 ? -16.541 -1.142 17.003 1.00 85.38 91 LYS A CA 1
ATOM 631 C C . LYS A 1 91 ? -16.875 -2.182 18.073 1.00 85.38 91 LYS A C 1
ATOM 633 O O . LYS A 1 91 ? -17.295 -1.810 19.161 1.00 85.38 91 LYS A O 1
ATOM 638 N N . ALA A 1 92 ? -16.669 -3.460 17.769 1.00 87.75 92 ALA A N 1
ATOM 639 C CA . ALA A 1 92 ? -16.869 -4.567 18.696 1.00 87.75 92 ALA A CA 1
ATOM 640 C C . ALA A 1 92 ? -15.748 -4.696 19.747 1.00 87.75 92 ALA A C 1
ATOM 642 O O . ALA A 1 92 ? -15.859 -5.523 20.646 1.00 87.75 92 ALA A O 1
ATOM 643 N N . GLY A 1 93 ? -14.666 -3.911 19.643 1.00 83.38 93 GLY A N 1
ATOM 644 C CA . GLY A 1 93 ? -13.531 -3.964 20.568 1.00 83.38 93 GLY A CA 1
ATOM 645 C C . GLY A 1 93 ? -12.655 -5.212 20.422 1.00 83.38 93 GLY A C 1
ATOM 646 O O . GLY A 1 93 ? -11.823 -5.474 21.287 1.00 83.38 93 GLY A O 1
ATOM 647 N N . THR A 1 94 ? -12.811 -5.986 19.342 1.00 82.88 94 THR A N 1
ATOM 648 C CA . THR A 1 94 ? -12.023 -7.209 19.108 1.00 82.88 94 THR A CA 1
ATOM 649 C C . THR A 1 94 ? -10.601 -6.908 18.633 1.00 82.88 94 THR A C 1
ATOM 651 O O . THR A 1 94 ? -9.728 -7.764 18.727 1.00 82.88 94 THR A O 1
ATOM 654 N N . ILE A 1 95 ? -10.353 -5.694 18.129 1.00 80.06 95 ILE A N 1
ATOM 655 C CA . ILE A 1 95 ? -9.016 -5.190 17.798 1.00 80.06 95 ILE A CA 1
ATOM 656 C C . ILE A 1 95 ? -8.555 -4.307 18.957 1.00 80.06 95 ILE A C 1
ATOM 658 O O . ILE A 1 95 ? -9.157 -3.265 19.215 1.00 80.06 95 ILE A O 1
ATOM 662 N N . SER A 1 96 ? -7.481 -4.705 19.642 1.00 82.69 96 SER A N 1
ATOM 663 C CA . SER A 1 96 ? -6.923 -3.885 20.720 1.00 82.69 96 SER A CA 1
ATOM 664 C C . SER A 1 96 ? -6.228 -2.638 20.159 1.00 82.69 96 SER A C 1
ATOM 666 O O . SER A 1 96 ? -5.456 -2.714 19.198 1.00 82.69 96 SER A O 1
ATOM 668 N N . GLU A 1 97 ? -6.466 -1.479 20.778 1.00 82.31 97 GLU A N 1
ATOM 669 C CA . GLU A 1 97 ? -5.823 -0.214 20.388 1.00 82.31 97 GLU A CA 1
ATOM 670 C C . GLU A 1 97 ? -4.289 -0.317 20.466 1.00 82.31 97 GLU A C 1
ATOM 672 O O . GLU A 1 97 ? -3.577 0.152 19.582 1.00 82.31 97 GLU A O 1
ATOM 677 N N . ALA A 1 98 ? -3.765 -1.018 21.477 1.00 86.19 98 ALA A N 1
ATOM 678 C CA . ALA A 1 98 ? -2.328 -1.221 21.655 1.00 86.19 98 ALA A CA 1
ATOM 679 C C . ALA A 1 98 ? -1.681 -1.979 20.479 1.00 86.19 98 ALA A C 1
ATOM 681 O O . ALA A 1 98 ? -0.609 -1.598 20.001 1.00 86.19 98 ALA A O 1
ATOM 682 N N . GLU A 1 99 ? -2.328 -3.033 19.975 1.00 86.25 99 GLU A N 1
ATOM 683 C CA . GLU A 1 99 ? -1.831 -3.782 18.817 1.00 86.25 99 GLU A CA 1
ATOM 684 C C . GLU A 1 99 ? -1.910 -2.951 17.530 1.00 86.25 99 GLU A C 1
ATOM 686 O O . GLU A 1 99 ? -0.983 -2.989 16.713 1.00 86.25 99 GLU A O 1
ATOM 691 N N . TYR A 1 100 ? -2.977 -2.164 17.357 1.00 85.38 100 TYR A N 1
ATOM 692 C CA . TYR A 1 100 ? -3.098 -1.247 16.225 1.00 85.38 100 TYR A CA 1
ATOM 693 C C . TYR A 1 100 ? -1.943 -0.241 16.198 1.00 85.38 100 TYR A C 1
ATOM 695 O O . TYR A 1 100 ? -1.265 -0.111 15.176 1.00 85.38 100 TYR A O 1
ATOM 703 N N . GLN A 1 101 ? -1.666 0.408 17.331 1.00 89.50 101 GLN A N 1
ATOM 704 C CA . GLN A 1 101 ? -0.557 1.354 17.448 1.00 89.50 101 GLN A CA 1
ATOM 705 C C . GLN A 1 101 ? 0.793 0.680 17.174 1.00 89.50 101 GLN A C 1
ATOM 707 O O . GLN A 1 101 ? 1.619 1.227 16.441 1.00 89.50 101 GLN A O 1
ATOM 712 N N . ARG A 1 102 ? 1.004 -0.551 17.666 1.00 92.19 102 ARG A N 1
ATOM 713 C CA . ARG A 1 102 ? 2.207 -1.337 17.346 1.00 92.19 102 ARG A CA 1
ATOM 714 C C . ARG A 1 102 ? 2.357 -1.551 15.835 1.00 92.19 102 ARG A C 1
ATOM 716 O O . ARG A 1 102 ? 3.435 -1.306 15.295 1.00 92.19 102 ARG A O 1
ATOM 723 N N . ARG A 1 103 ? 1.301 -1.998 15.145 1.00 91.50 103 ARG A N 1
ATOM 724 C CA . ARG A 1 103 ? 1.322 -2.193 13.681 1.00 91.50 103 ARG A CA 1
ATOM 725 C C . ARG A 1 103 ? 1.583 -0.888 12.938 1.00 91.50 103 ARG A C 1
ATOM 727 O O . ARG A 1 103 ? 2.363 -0.886 11.991 1.00 91.50 103 ARG A O 1
ATOM 734 N N . LEU A 1 104 ? 0.987 0.215 13.382 1.00 93.81 104 LEU A N 1
ATOM 735 C CA . LEU A 1 104 ? 1.195 1.526 12.774 1.00 93.81 104 LEU A CA 1
ATOM 736 C C . LEU A 1 104 ? 2.665 1.963 12.852 1.00 93.81 104 LEU A C 1
ATOM 738 O O . LEU A 1 104 ? 3.212 2.454 11.866 1.00 93.81 104 LEU A O 1
ATOM 742 N N . LEU A 1 105 ? 3.320 1.753 13.997 1.00 97.31 105 LEU A N 1
ATOM 743 C CA . LEU A 1 105 ? 4.748 2.043 14.155 1.00 97.31 105 LEU A CA 1
ATOM 744 C C . LEU A 1 105 ? 5.613 1.174 13.237 1.00 97.31 105 LEU A C 1
ATOM 746 O O . LEU A 1 105 ? 6.528 1.693 12.601 1.00 97.31 105 LEU A O 1
ATOM 750 N N . LEU A 1 106 ? 5.300 -0.120 13.123 1.00 96.38 106 LEU A N 1
ATOM 751 C CA . LEU A 1 106 ? 6.009 -1.022 12.210 1.00 96.38 106 LEU A CA 1
ATOM 752 C C . LEU A 1 106 ? 5.866 -0.589 10.746 1.00 96.38 106 LEU A C 1
ATOM 754 O O . LEU A 1 106 ? 6.859 -0.566 10.029 1.00 96.38 106 LEU A O 1
ATOM 758 N N . LEU A 1 107 ? 4.665 -0.196 10.313 1.00 96.88 107 LEU A N 1
ATOM 759 C CA . LEU A 1 107 ? 4.434 0.284 8.946 1.00 96.88 107 LEU A CA 1
ATOM 760 C C . LEU A 1 107 ? 5.177 1.591 8.659 1.00 96.88 107 LEU A C 1
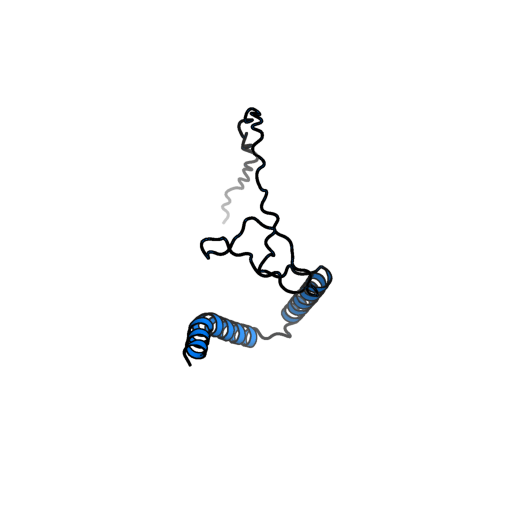ATOM 762 O O . LEU A 1 107 ? 5.737 1.751 7.580 1.00 96.88 107 LEU A O 1
ATOM 766 N N . ARG A 1 108 ? 5.230 2.513 9.629 1.00 96.88 108 ARG A N 1
ATOM 767 C CA . ARG A 1 108 ? 6.019 3.749 9.501 1.00 96.88 108 ARG A CA 1
ATOM 768 C C . ARG A 1 108 ? 7.510 3.463 9.379 1.00 96.88 108 ARG A C 1
ATOM 770 O O . ARG A 1 108 ? 8.173 4.080 8.554 1.00 96.88 108 ARG A O 1
ATOM 777 N N . LYS A 1 109 ? 8.017 2.524 10.181 1.00 97.06 109 LYS A N 1
ATOM 778 C CA . LYS A 1 109 ? 9.407 2.074 10.101 1.00 97.06 109 LYS A CA 1
ATOM 779 C C . LYS A 1 109 ? 9.703 1.470 8.726 1.00 97.06 109 LYS A C 1
ATOM 781 O O . LYS A 1 109 ? 10.642 1.901 8.071 1.00 97.06 109 LYS A O 1
ATOM 786 N N . LEU A 1 110 ? 8.850 0.556 8.258 1.00 96.94 110 LEU A N 1
ATOM 787 C CA . LEU A 1 110 ? 8.980 -0.057 6.936 1.00 96.94 110 LEU A CA 1
ATOM 788 C C . LEU A 1 110 ? 8.989 0.998 5.821 1.00 96.94 110 LEU A C 1
ATOM 790 O O . LEU A 1 110 ? 9.847 0.947 4.952 1.00 96.94 110 LEU A O 1
ATOM 794 N 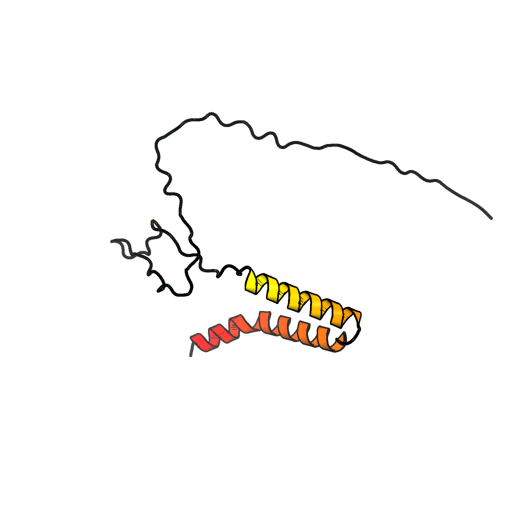N . ALA A 1 111 ? 8.084 1.978 5.864 1.00 95.50 111 ALA A N 1
ATOM 795 C CA . ALA A 1 111 ? 8.035 3.044 4.865 1.00 95.50 111 ALA A CA 1
ATOM 796 C C . ALA A 1 111 ? 9.316 3.898 4.831 1.00 95.50 111 ALA A C 1
ATOM 798 O O . ALA A 1 111 ? 9.709 4.360 3.764 1.00 95.50 111 ALA A O 1
ATOM 799 N N . ALA A 1 112 ? 9.967 4.104 5.981 1.00 95.88 112 ALA A N 1
ATOM 800 C CA . ALA A 1 112 ? 11.220 4.849 6.065 1.00 95.88 112 ALA A CA 1
ATOM 801 C C . ALA A 1 112 ? 12.434 4.036 5.581 1.00 95.88 112 ALA A C 1
ATOM 803 O O . ALA A 1 112 ? 13.320 4.590 4.937 1.00 95.88 112 ALA A O 1
ATOM 804 N N . GLU A 1 113 ? 12.482 2.740 5.891 1.00 95.12 113 GLU A N 1
ATOM 805 C CA . GLU A 1 113 ? 13.674 1.903 5.677 1.00 95.12 113 GLU A CA 1
ATOM 806 C C . GLU A 1 113 ? 13.664 1.167 4.329 1.00 95.12 113 GLU A C 1
ATOM 808 O O . GLU A 1 113 ? 14.719 0.992 3.718 1.00 95.12 113 GLU A O 1
ATOM 813 N N . HIS A 1 114 ? 12.484 0.821 3.801 1.00 95.56 114 HIS A N 1
ATOM 814 C CA . HIS A 1 114 ? 12.350 -0.030 2.614 1.00 95.56 114 HIS A CA 1
ATOM 815 C C . HIS A 1 114 ? 13.131 0.489 1.399 1.00 95.56 114 HIS A C 1
ATOM 817 O O . HIS A 1 114 ? 13.690 -0.301 0.643 1.00 95.56 114 HIS A O 1
ATOM 823 N N . GLY A 1 115 ? 13.168 1.805 1.165 1.00 92.69 115 GLY A N 1
ATOM 824 C CA . GLY A 1 115 ? 13.887 2.370 0.017 1.00 92.69 115 GLY A CA 1
ATOM 825 C C . GLY A 1 115 ? 15.391 2.087 0.065 1.00 92.69 115 GLY A C 1
ATOM 826 O O . GLY A 1 115 ? 15.971 1.642 -0.925 1.00 92.69 115 GLY A O 1
ATOM 827 N N . ALA A 1 116 ? 16.004 2.292 1.232 1.00 92.69 116 ALA A N 1
ATOM 828 C CA . ALA A 1 116 ? 17.424 2.028 1.441 1.00 92.69 116 ALA A CA 1
ATOM 829 C C . ALA A 1 116 ? 17.729 0.523 1.389 1.00 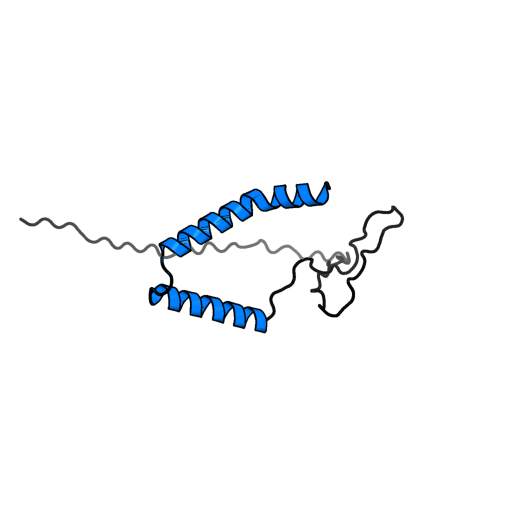92.69 116 ALA A C 1
ATOM 831 O O . ALA A 1 116 ? 18.700 0.118 0.748 1.00 92.69 116 ALA A O 1
ATOM 832 N N . ASP A 1 117 ? 16.868 -0.304 1.989 1.00 91.19 117 ASP A N 1
ATOM 833 C CA . ASP A 1 117 ? 17.009 -1.764 1.968 1.00 91.19 117 ASP A CA 1
ATOM 834 C C . ASP A 1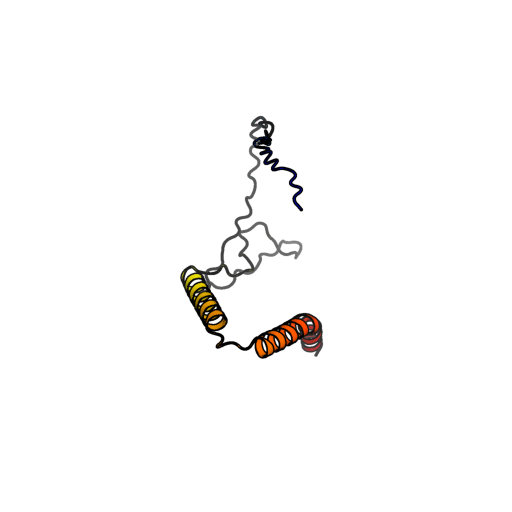 117 ? 16.929 -2.326 0.542 1.00 91.19 117 ASP A C 1
ATOM 836 O O . ASP A 1 117 ? 17.738 -3.172 0.157 1.00 91.19 117 ASP A O 1
ATOM 840 N N . ALA A 1 118 ? 15.987 -1.832 -0.268 1.00 92.75 118 ALA A N 1
ATOM 841 C CA . ALA A 1 118 ? 15.855 -2.226 -1.668 1.00 92.75 118 ALA A CA 1
ATOM 842 C C . ALA A 1 118 ? 17.083 -1.803 -2.490 1.00 92.75 118 ALA A C 1
ATOM 844 O O . ALA A 1 118 ? 17.606 -2.594 -3.275 1.00 92.75 118 ALA A O 1
ATOM 845 N N . GLN A 1 119 ?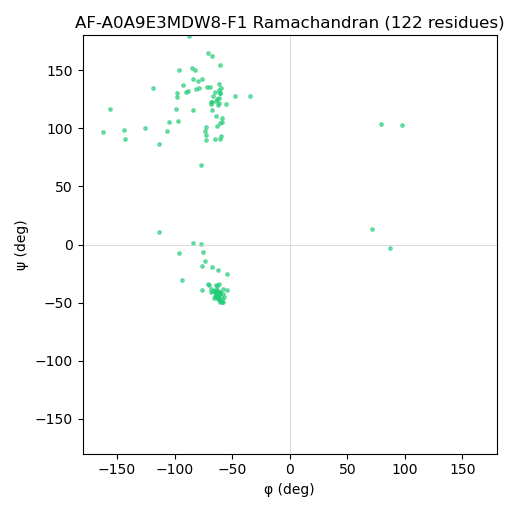 17.597 -0.588 -2.275 1.00 92.38 119 GLN A N 1
ATOM 846 C CA . GLN A 1 119 ? 18.801 -0.115 -2.959 1.00 92.38 119 GLN A CA 1
ATOM 847 C C . GLN A 1 119 ? 20.040 -0.948 -2.595 1.00 92.38 119 GLN A C 1
ATOM 849 O O . GLN A 1 119 ? 20.837 -1.277 -3.474 1.00 92.38 119 GLN A O 1
ATOM 854 N N . ALA A 1 120 ? 20.187 -1.339 -1.326 1.00 93.44 120 ALA A N 1
ATOM 855 C CA . ALA A 1 120 ? 21.275 -2.206 -0.879 1.00 93.44 120 ALA A CA 1
ATOM 856 C C . ALA A 1 120 ? 21.211 -3.610 -1.509 1.00 93.44 120 ALA A C 1
ATOM 858 O O . ALA A 1 120 ? 22.253 -4.193 -1.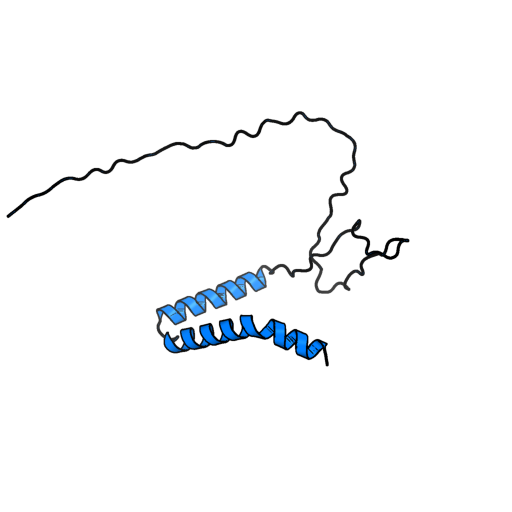802 1.00 93.44 120 ALA A O 1
ATOM 859 N N . GLN A 1 121 ? 20.007 -4.143 -1.745 1.00 91.56 121 GLN A N 1
ATOM 860 C CA . GLN A 1 121 ? 19.819 -5.427 -2.431 1.00 91.56 121 GLN A CA 1
ATOM 861 C C . GLN A 1 121 ? 20.177 -5.361 -3.920 1.00 91.56 121 GLN A C 1
ATOM 863 O O . GLN A 1 121 ? 20.705 -6.333 -4.445 1.00 91.56 121 GLN A O 1
ATOM 868 N N . ILE A 1 122 ? 19.918 -4.231 -4.587 1.00 91.19 122 ILE A N 1
ATOM 869 C CA . ILE A 1 122 ? 20.272 -4.020 -6.003 1.00 91.19 122 ILE A CA 1
ATOM 870 C C . ILE A 1 122 ? 21.787 -3.866 -6.186 1.00 91.19 122 ILE A C 1
ATOM 872 O O . ILE A 1 122 ? 22.335 -4.271 -7.206 1.00 91.19 122 ILE A O 1
ATOM 876 N N . ALA A 1 123 ? 22.468 -3.258 -5.214 1.00 87.38 123 ALA A N 1
ATOM 877 C CA . ALA A 1 123 ? 23.906 -2.999 -5.277 1.00 87.38 123 ALA A CA 1
ATOM 878 C C . ALA A 1 123 ? 24.787 -4.236 -4.994 1.00 87.38 123 ALA A C 1
ATOM 880 O O . ALA A 1 123 ? 26.013 -4.104 -4.976 1.00 87.38 123 ALA A O 1
ATOM 881 N N . LYS A 1 124 ? 24.183 -5.400 -4.731 1.00 65.12 124 LYS A N 1
ATOM 882 C CA . LYS A 1 124 ? 24.857 -6.664 -4.421 1.00 65.12 124 LYS A CA 1
ATOM 883 C C . LYS A 1 124 ? 24.926 -7.570 -5.646 1.00 65.12 124 LYS A C 1
ATOM 885 O O . LYS A 1 124 ? 25.989 -8.208 -5.809 1.00 65.12 124 LYS A O 1
#

Sequence (124 aa):
MRSARRLTVLGLLAVLAGCTTPAGTTAEAPGRTASLDVTVADPDAPAAELSRSPDGYPDFSGSLTAANVQMGNEEAAELQGKLSALGAARKAGTISEAEYQRRLLLLRKLAAEHGADAQAQIAK

Mean predicted aligned error: 18.25 Å

Radius of gyration: 28.02 Å; Cα contacts (8 Å, |Δi|>4): 41; chains: 1; bounding box: 54×49×79 Å

Nearest PDB structures (foldseek):
  6cgv-assembly1_R  TM=1.945E-01  e=6.250E+00  Human adenovirus 5

Foldseek 3Di:
DDDDDDDDDDDDDDDPPDPPDPDDDDDDDPDPPLPQAEAEDDPPDPDDDFDADPVGHGDRSDHHYDPDHDQDPVNVVVVVVVVVVVVVCVVVCVDPPVVVVVVVVVVVVCVVCVVVVVVVVVVD

pLDDT: mean 74.24, std 17.41, range [37.66, 97.31]

Secondary structure (DSSP, 8-state):
-------------------------------------EEPPPTTSPPPPPPB-TTSSBP-SSPEEPSSPPPPHHHHHHHHHHHHHHHHHHHTT-S-HHHHHHHHHHHHH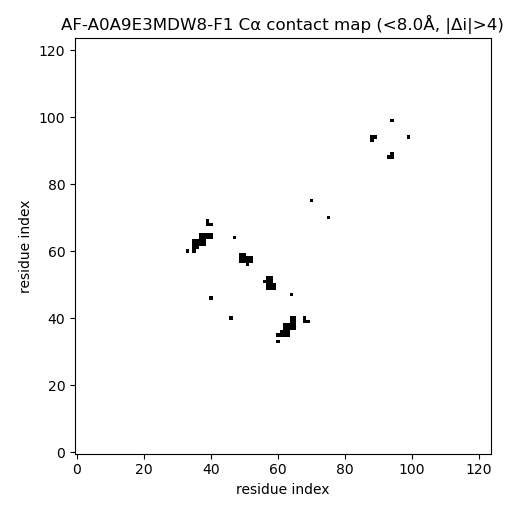HHHHHHHHHHHHHT-